Protein AF-A0A1X7STH1-F1 (afdb_monomer_lite)

pLDDT: mean 75.92, std 20.15, range [37.5, 97.56]

Radius of gyration: 29.41 Å; chains: 1; bounding box: 61×93×42 Å

Foldseek 3Di:
DVVVVVVVVVVLVPVPDPPVVNVVSVVVVCVVVPPDPPPDQAAAQQDQDDLVNQLVLCVVPPDCLQLLCLAPQRDPVQSVVLVVPDDDSSVSSSSSSVVSCVRPVSDGNNRSLRSCVVSVVPVSSVVVNCVNHDSCVVVPDDDPPPPPPPPDDDDDDDDDDDDDDDDDD

InterPro domains:
  IPR011029 Death-like domain superfamily [G3DSA:1.10.533.10] (53-132)
  IPR011029 Death-like domain superfamily [SSF47986] (52-134)

Organism: Amphimedon queenslandica (NCBI:txid400682)

Sequence (169 aa):
MIHCLQSLVLFIATIGSSSELIYYLVLLLLLLLSGDVELNPGPMIDDQPSCLLFAKCLKPLVDWKPFALCLPGITQSDVNTIDKKKRNAHLMKMALHKRLLQVNPTASWRDVINALKQCKENELARTIEDKVTDPTAGRSTNDDMEVSSSNANPGPITGKHTLNTTLIN

Structure (mmCIF, N/CA/C/O backbone):
data_AF-A0A1X7STH1-F1
#
_entry.id   AF-A0A1X7STH1-F1
#
loop_
_atom_site.group_PDB
_atom_site.id
_atom_site.type_symbol
_atom_site.label_atom_id
_atom_site.label_alt_id
_atom_site.label_comp_id
_atom_site.label_asym_id
_atom_site.label_entity_id
_atom_site.label_seq_id
_atom_site.pdbx_PDB_ins_code
_atom_site.Cartn_x
_atom_site.Cartn_y
_atom_site.Cartn_z
_atom_site.occupancy
_atom_site.B_iso_or_equiv
_atom_site.auth_seq_id
_atom_site.auth_comp_id
_atom_site.auth_asym_id
_atom_site.auth_atom_id
_atom_site.pdbx_PDB_model_num
ATOM 1 N N . MET A 1 1 ? 25.496 11.213 -29.213 1.00 56.50 1 MET A N 1
ATOM 2 C CA . MET A 1 1 ? 24.947 11.757 -27.947 1.00 56.50 1 MET A CA 1
ATOM 3 C C . MET A 1 1 ? 24.171 13.056 -28.149 1.00 56.50 1 MET A C 1
ATOM 5 O O . MET A 1 1 ? 23.006 13.092 -27.785 1.00 56.50 1 MET A O 1
ATOM 9 N N . ILE A 1 2 ? 24.754 14.083 -28.783 1.00 54.28 2 ILE A N 1
ATOM 10 C CA . ILE A 1 2 ? 24.124 15.411 -28.959 1.00 54.28 2 ILE A CA 1
ATOM 11 C C . ILE A 1 2 ? 22.822 15.348 -29.787 1.00 54.28 2 ILE A C 1
ATOM 13 O O . ILE A 1 2 ? 21.815 15.926 -29.393 1.00 54.28 2 ILE A O 1
ATOM 17 N N . HIS A 1 3 ? 22.789 14.552 -30.861 1.00 50.00 3 HIS A N 1
ATOM 18 C CA . HIS A 1 3 ? 21.581 14.381 -31.685 1.00 50.00 3 HIS A CA 1
ATOM 19 C C . HIS A 1 3 ? 20.421 13.665 -30.965 1.00 50.00 3 HIS A C 1
ATOM 21 O O . HIS A 1 3 ? 19.260 13.968 -31.232 1.00 50.00 3 HIS A O 1
ATOM 27 N N . CYS A 1 4 ? 20.709 12.775 -30.007 1.00 58.41 4 CYS A N 1
ATOM 28 C CA . CYS A 1 4 ? 19.670 12.135 -29.191 1.00 58.41 4 CYS A CA 1
ATOM 29 C C . CYS A 1 4 ? 19.033 13.132 -28.218 1.00 58.41 4 CYS A C 1
ATOM 31 O O . CYS A 1 4 ? 17.819 13.128 -28.042 1.00 58.41 4 CYS A O 1
ATOM 33 N N . LEU A 1 5 ? 19.841 14.019 -27.631 1.00 59.78 5 LEU A N 1
ATOM 34 C CA . LEU A 1 5 ? 19.360 15.071 -26.734 1.00 59.78 5 LEU A CA 1
ATOM 35 C C . LEU A 1 5 ? 18.479 16.076 -27.485 1.00 59.78 5 LEU A C 1
ATOM 37 O O . LEU A 1 5 ? 17.444 16.492 -26.979 1.00 59.78 5 LEU A O 1
ATOM 41 N N . GLN A 1 6 ? 18.837 16.403 -28.725 1.00 64.06 6 GLN A N 1
ATOM 42 C CA . GLN A 1 6 ? 18.082 17.339 -29.558 1.00 64.06 6 GLN A CA 1
ATOM 43 C C . GLN A 1 6 ? 16.720 16.767 -29.993 1.00 64.06 6 GLN A C 1
ATOM 45 O O . GLN A 1 6 ? 15.708 17.464 -29.929 1.00 64.06 6 GLN A O 1
ATOM 50 N N . SER A 1 7 ? 16.669 15.477 -30.349 1.00 69.06 7 SER A N 1
ATOM 51 C CA . SER A 1 7 ? 15.414 14.777 -30.664 1.00 69.06 7 SER A CA 1
ATOM 52 C C . SER A 1 7 ? 14.518 14.601 -29.432 1.00 69.06 7 SER A C 1
ATOM 54 O O . SER A 1 7 ? 13.296 14.670 -29.541 1.00 69.06 7 SER A O 1
ATOM 56 N N . LEU A 1 8 ? 15.114 14.411 -28.254 1.00 66.75 8 LEU A N 1
ATOM 57 C CA . LEU A 1 8 ? 14.412 14.310 -26.976 1.00 66.75 8 LEU A CA 1
ATOM 58 C C . LEU A 1 8 ? 13.822 15.659 -26.533 1.00 66.75 8 LEU A C 1
ATOM 60 O O . LEU A 1 8 ? 12.683 15.707 -26.081 1.00 66.75 8 LEU A O 1
ATOM 64 N N . VAL A 1 9 ? 14.558 16.760 -26.710 1.00 68.25 9 VAL A N 1
ATOM 65 C CA . VAL A 1 9 ? 14.061 18.121 -26.440 1.00 68.25 9 VAL A CA 1
ATOM 66 C C . VAL A 1 9 ? 12.863 18.448 -27.333 1.00 68.25 9 VAL A C 1
ATOM 68 O O . VAL A 1 9 ? 11.861 18.972 -26.849 1.00 68.25 9 VAL A O 1
ATOM 71 N N . LEU A 1 10 ? 12.920 18.075 -28.615 1.00 64.56 10 LEU A N 1
ATOM 72 C CA . LEU A 1 10 ? 11.804 18.265 -29.544 1.00 64.56 10 LEU A CA 1
ATOM 73 C C . LEU A 1 10 ? 10.595 17.386 -29.177 1.00 64.56 10 LEU A C 1
ATOM 75 O O . LEU A 1 10 ? 9.451 17.830 -29.272 1.00 64.56 10 LEU A O 1
ATOM 79 N N . PHE A 1 11 ? 10.841 16.167 -28.690 1.00 65.94 11 PHE A N 1
ATOM 80 C CA . PHE A 1 11 ? 9.806 15.261 -28.190 1.00 65.94 11 PHE A CA 1
ATOM 81 C C . PHE A 1 11 ? 9.107 15.819 -26.936 1.00 65.94 11 PHE A C 1
ATOM 83 O O . PHE A 1 11 ? 7.879 15.853 -26.889 1.00 65.94 11 PHE A O 1
ATOM 90 N N . ILE A 1 12 ? 9.862 16.357 -25.969 1.00 65.44 12 ILE A N 1
ATOM 91 C CA . ILE A 1 12 ? 9.319 17.021 -24.767 1.00 65.44 12 ILE A CA 1
ATOM 92 C C . ILE A 1 12 ? 8.482 18.252 -25.149 1.00 65.44 12 ILE A C 1
ATOM 94 O O . ILE A 1 12 ? 7.390 18.441 -24.613 1.00 65.44 12 ILE A O 1
ATOM 98 N N . ALA A 1 13 ? 8.959 19.065 -26.098 1.00 64.12 13 ALA A N 1
ATOM 99 C CA . ALA A 1 13 ? 8.250 20.254 -26.575 1.00 64.12 13 ALA A CA 1
ATOM 100 C C . ALA A 1 13 ? 6.942 19.918 -27.321 1.00 64.12 13 ALA A C 1
ATOM 102 O O . ALA A 1 13 ? 5.999 20.707 -27.293 1.00 64.12 13 ALA A O 1
ATOM 103 N N . THR A 1 14 ? 6.865 18.740 -27.950 1.00 63.91 14 THR A N 1
ATOM 104 C CA . THR A 1 14 ? 5.698 18.290 -28.730 1.00 63.91 14 THR A CA 1
ATOM 105 C C . THR A 1 14 ? 4.603 17.660 -27.859 1.00 63.91 14 THR A C 1
ATOM 107 O O . THR A 1 14 ? 3.430 17.734 -28.213 1.00 63.91 14 THR A O 1
ATOM 110 N N . ILE A 1 15 ? 4.944 17.069 -26.704 1.00 61.12 15 ILE A N 1
ATOM 111 C CA . ILE A 1 15 ? 3.982 16.332 -25.855 1.00 61.12 15 ILE A CA 1
ATOM 112 C C . ILE A 1 15 ? 2.957 17.238 -25.151 1.00 61.12 15 ILE A C 1
ATOM 114 O O . ILE A 1 15 ? 1.945 16.729 -24.683 1.00 61.12 15 ILE A O 1
ATOM 118 N N . GLY A 1 16 ? 3.143 18.563 -25.141 1.00 57.50 16 GLY A N 1
ATOM 119 C CA . GLY A 1 16 ? 2.096 19.517 -24.766 1.00 57.50 16 GLY A CA 1
ATOM 120 C C . GLY A 1 16 ? 1.616 19.402 -23.312 1.00 57.50 16 GLY A C 1
ATOM 121 O O . GLY A 1 16 ? 0.815 18.544 -22.970 1.00 57.50 16 GLY A O 1
ATOM 122 N N . SER A 1 17 ? 2.064 20.328 -22.462 1.00 62.03 17 SER A N 1
ATOM 123 C CA . SER A 1 17 ? 1.401 20.832 -21.238 1.00 62.03 17 SER A CA 1
ATOM 1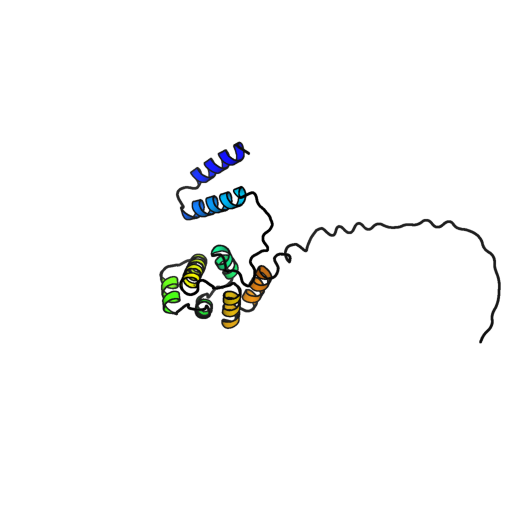24 C C . SER A 1 17 ? 0.691 19.857 -20.276 1.00 62.03 17 SER A C 1
ATOM 126 O O . SER A 1 17 ? -0.134 20.293 -19.475 1.00 62.03 17 SER A O 1
ATOM 128 N N . SER A 1 18 ? 0.999 18.561 -20.280 1.00 64.00 18 SER A N 1
ATOM 129 C CA . SER A 1 18 ? 0.570 17.640 -19.228 1.00 64.00 18 SER A CA 1
ATOM 130 C C . SER A 1 18 ? 1.680 17.569 -18.189 1.00 64.00 18 SER A C 1
ATOM 132 O O . SER A 1 18 ? 2.648 16.822 -18.347 1.00 64.00 18 SER A O 1
ATOM 134 N N . SER A 1 19 ? 1.557 18.390 -17.140 1.00 62.84 19 SER A N 1
ATOM 135 C CA . SER A 1 19 ? 2.548 18.521 -16.060 1.00 62.84 19 SER A CA 1
ATOM 136 C C . SER A 1 19 ? 2.962 17.173 -15.466 1.00 62.84 19 SER A C 1
ATOM 138 O O . SER A 1 19 ? 4.114 16.991 -15.088 1.00 62.84 19 SER A O 1
ATOM 140 N N . GLU A 1 20 ? 2.041 16.210 -15.450 1.00 63.91 20 GLU A N 1
ATOM 141 C CA . GLU A 1 20 ? 2.283 14.847 -14.984 1.00 63.91 20 GLU A CA 1
ATOM 142 C C . GLU A 1 20 ? 3.290 14.113 -15.884 1.00 63.91 20 GLU A C 1
ATOM 144 O O . GLU A 1 20 ? 4.292 13.603 -15.396 1.00 63.91 20 GLU A O 1
ATOM 149 N N . LEU A 1 21 ? 3.084 14.102 -17.208 1.00 60.09 21 LEU A N 1
ATOM 150 C CA . LEU A 1 21 ? 3.963 13.396 -18.154 1.00 60.09 21 LEU A CA 1
ATOM 151 C C . LEU A 1 21 ? 5.360 14.013 -18.218 1.00 60.09 21 LEU A C 1
ATOM 153 O O . LEU A 1 21 ? 6.351 13.287 -18.276 1.00 60.09 21 LEU A O 1
ATOM 157 N N . ILE A 1 22 ? 5.435 15.344 -18.163 1.00 73.81 22 ILE A N 1
ATOM 158 C CA . ILE A 1 22 ? 6.709 16.067 -18.144 1.00 73.81 22 ILE A CA 1
ATOM 159 C C . ILE A 1 22 ? 7.477 15.740 -16.857 1.00 73.81 22 ILE A C 1
ATOM 161 O O . ILE A 1 22 ? 8.673 15.474 -16.925 1.00 73.81 22 ILE A O 1
ATOM 165 N N . TYR A 1 23 ? 6.802 15.669 -15.703 1.00 71.75 23 TYR A N 1
ATOM 166 C CA . TYR A 1 23 ? 7.428 15.265 -14.442 1.00 71.75 23 TYR A CA 1
ATOM 167 C C . TYR A 1 23 ? 8.014 13.845 -14.510 1.00 71.75 23 TYR A C 1
ATOM 169 O O . TYR A 1 23 ? 9.171 13.646 -14.139 1.00 71.75 23 TYR A O 1
ATOM 177 N N . TYR A 1 24 ? 7.268 12.869 -15.044 1.00 70.25 24 TYR A N 1
ATOM 178 C CA . TYR A 1 24 ? 7.778 11.500 -15.208 1.00 70.25 24 TYR A CA 1
ATOM 179 C C . TYR A 1 24 ? 8.963 11.429 -16.174 1.00 70.25 24 TYR A C 1
ATOM 181 O O . TYR A 1 24 ? 9.920 10.700 -15.917 1.00 70.25 24 TYR A O 1
ATOM 189 N N . LEU A 1 25 ? 8.916 12.189 -17.270 1.00 70.81 25 LEU A N 1
ATOM 190 C CA . LEU A 1 25 ? 9.979 12.204 -18.268 1.00 70.81 25 LEU A CA 1
ATOM 191 C C . LEU A 1 25 ? 11.259 12.845 -17.717 1.00 70.81 25 LEU A C 1
ATOM 193 O O . LEU A 1 25 ? 12.343 12.311 -17.924 1.00 70.81 25 LEU A O 1
ATOM 197 N N . VAL A 1 26 ? 11.139 13.931 -16.950 1.00 78.44 26 VAL A N 1
ATOM 198 C CA . VAL A 1 26 ? 12.274 14.558 -16.258 1.00 78.44 26 VAL A CA 1
ATOM 199 C C . VAL A 1 26 ? 12.862 13.617 -15.206 1.00 78.44 26 VAL A C 1
ATOM 201 O O . VAL A 1 26 ? 14.078 13.464 -15.156 1.00 78.44 26 VAL A O 1
ATOM 204 N N . LEU A 1 27 ? 12.030 12.933 -14.414 1.00 72.75 27 LEU A N 1
ATOM 205 C CA . LEU A 1 27 ? 12.502 11.973 -13.412 1.00 72.75 27 LEU A CA 1
ATOM 206 C C . LEU A 1 27 ? 13.239 10.783 -14.052 1.00 72.75 27 LEU A C 1
ATOM 208 O O . LEU A 1 27 ? 14.290 10.376 -13.564 1.00 72.75 27 LEU A O 1
ATOM 212 N N . LEU A 1 28 ? 12.725 10.266 -15.173 1.00 73.56 28 LEU A N 1
ATOM 213 C CA . LEU A 1 28 ? 13.372 9.209 -15.954 1.00 73.56 28 LEU A CA 1
ATOM 214 C C . LEU A 1 28 ? 14.719 9.667 -16.527 1.00 73.56 28 LEU A C 1
ATOM 216 O O . LEU A 1 28 ? 15.684 8.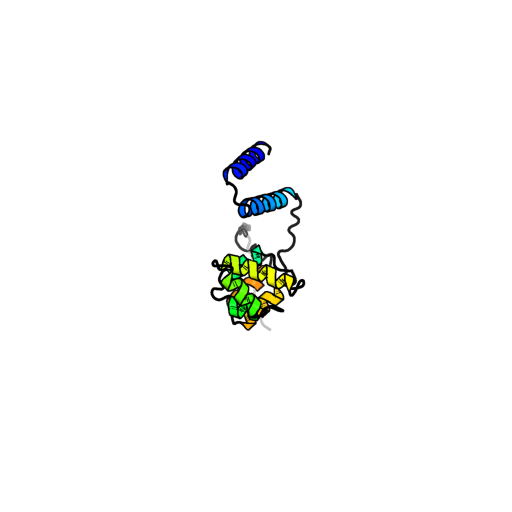912 -16.501 1.00 73.56 28 LEU A O 1
ATOM 220 N N . LEU A 1 29 ? 14.806 10.901 -17.024 1.00 76.62 29 LEU A N 1
ATOM 221 C CA . LEU A 1 29 ? 16.059 11.452 -17.539 1.00 76.62 29 LEU A CA 1
ATOM 222 C C . LEU A 1 29 ? 17.081 11.673 -16.424 1.00 76.62 29 LEU A C 1
ATOM 224 O O . LEU A 1 29 ? 18.230 11.290 -16.596 1.00 76.62 29 LEU A O 1
ATOM 228 N N . LEU A 1 30 ? 16.673 12.203 -15.269 1.00 73.50 30 LEU A N 1
ATOM 229 C CA . LEU A 1 30 ? 17.550 12.332 -14.099 1.00 73.50 30 LEU A CA 1
ATOM 230 C C . LEU A 1 30 ? 18.095 10.971 -13.644 1.00 73.50 30 LEU A C 1
ATOM 232 O O . LEU A 1 30 ? 19.276 10.868 -13.328 1.00 73.50 30 LEU A O 1
ATOM 236 N N . LEU A 1 31 ? 17.266 9.923 -13.690 1.00 68.81 31 LEU A N 1
ATOM 237 C CA . LEU A 1 31 ? 17.686 8.553 -13.396 1.00 68.81 31 LEU A CA 1
ATOM 238 C C . LEU A 1 31 ? 18.725 8.036 -14.407 1.00 68.81 31 LEU A C 1
ATOM 240 O O . LEU A 1 31 ? 19.713 7.427 -14.012 1.00 68.81 31 LEU A O 1
ATOM 244 N N . LEU A 1 32 ? 18.536 8.314 -15.702 1.00 65.12 32 LEU A N 1
ATOM 245 C CA . LEU A 1 32 ? 19.470 7.919 -16.766 1.00 65.12 32 LEU A CA 1
ATOM 246 C C . LEU A 1 32 ? 20.783 8.721 -16.747 1.00 65.12 32 LEU A C 1
ATOM 248 O O . LEU A 1 32 ? 21.825 8.200 -17.136 1.00 65.12 32 LEU A O 1
ATOM 252 N N . LEU A 1 33 ? 20.739 9.982 -16.308 1.00 64.31 33 LEU A N 1
ATOM 253 C CA . LEU A 1 33 ? 21.905 10.863 -16.195 1.00 64.31 33 LEU A CA 1
ATOM 254 C C . LEU A 1 33 ? 22.733 10.620 -14.925 1.00 64.31 33 LEU A C 1
ATOM 256 O O . LEU A 1 33 ? 23.872 11.076 -14.874 1.00 64.31 33 LEU A O 1
ATOM 260 N N . SER A 1 34 ? 22.204 9.902 -13.927 1.00 68.06 34 SER A N 1
ATOM 261 C CA . SER A 1 34 ? 22.905 9.669 -12.656 1.00 68.06 34 SER A CA 1
ATOM 262 C C . SER A 1 34 ? 24.134 8.761 -12.774 1.00 68.06 34 SER A C 1
ATOM 264 O O . SER A 1 34 ? 24.879 8.666 -11.807 1.00 68.06 34 SER A O 1
ATOM 266 N N . GLY A 1 35 ? 24.375 8.130 -13.933 1.00 57.97 35 GLY A N 1
ATOM 267 C CA . GLY A 1 35 ? 25.682 7.564 -14.300 1.00 57.97 35 GLY A CA 1
ATOM 268 C C . GLY A 1 35 ? 26.264 6.503 -13.358 1.00 57.97 35 GLY A C 1
ATOM 269 O O . GLY A 1 35 ? 27.447 6.202 -13.470 1.00 57.97 35 GLY A O 1
ATOM 270 N N . ASP A 1 36 ? 25.449 5.946 -12.466 1.00 51.88 36 ASP A N 1
ATOM 271 C CA . ASP A 1 36 ? 25.838 5.003 -11.426 1.00 51.88 36 ASP A CA 1
ATOM 272 C C . ASP A 1 36 ? 24.765 3.912 -11.367 1.00 51.88 36 ASP A C 1
ATOM 274 O O . ASP A 1 36 ? 23.717 4.061 -10.742 1.00 51.88 36 ASP A O 1
ATOM 278 N N . VAL A 1 37 ? 24.967 2.849 -12.147 1.00 57.91 37 VAL A N 1
ATOM 279 C CA . VAL A 1 37 ? 24.153 1.630 -12.059 1.00 57.91 37 VAL A CA 1
ATOM 280 C C . VAL A 1 37 ? 25.007 0.574 -11.370 1.00 57.91 37 VAL A C 1
ATOM 282 O O . VAL A 1 37 ? 25.314 -0.480 -11.920 1.00 57.91 37 VAL A O 1
ATOM 285 N N . GLU A 1 38 ? 25.403 0.860 -10.132 1.00 55.88 38 GLU A N 1
ATOM 286 C CA . GLU A 1 38 ? 25.359 -0.190 -9.127 1.00 55.88 38 GLU A CA 1
ATOM 287 C C . GLU A 1 38 ? 23.878 -0.584 -9.036 1.00 55.88 38 GLU A C 1
ATOM 289 O O . GLU A 1 38 ? 23.016 0.249 -8.747 1.00 55.88 38 GLU A O 1
ATOM 294 N N . LEU A 1 39 ? 23.535 -1.811 -9.439 1.00 53.38 39 LEU A N 1
ATOM 295 C CA . LEU A 1 39 ? 22.179 -2.333 -9.280 1.00 53.38 39 LEU A CA 1
ATOM 296 C C . LEU A 1 39 ? 21.902 -2.373 -7.778 1.00 53.38 39 LEU A C 1
ATOM 298 O O . LEU A 1 39 ? 22.195 -3.370 -7.122 1.00 53.38 39 LEU A O 1
ATOM 302 N N . ASN A 1 40 ? 21.355 -1.279 -7.243 1.00 59.56 40 ASN A N 1
ATOM 303 C CA . ASN A 1 40 ? 20.789 -1.279 -5.909 1.00 59.56 40 ASN A CA 1
ATOM 304 C C . ASN A 1 40 ? 19.862 -2.494 -5.845 1.00 59.56 40 ASN A C 1
ATOM 306 O O . ASN A 1 40 ? 19.053 -2.673 -6.773 1.00 59.56 40 ASN A O 1
ATOM 310 N N . PRO A 1 41 ? 20.004 -3.354 -4.821 1.00 64.31 41 PRO A N 1
ATOM 311 C CA . PRO A 1 41 ? 19.088 -4.463 -4.645 1.00 64.31 41 PRO A CA 1
ATOM 312 C C . PRO A 1 41 ? 17.671 -3.901 -4.754 1.00 64.31 41 PRO A C 1
ATOM 314 O O . PRO A 1 41 ? 17.380 -2.809 -4.258 1.00 64.31 41 PRO A O 1
ATOM 317 N N . GLY A 1 42 ? 16.827 -4.595 -5.521 1.00 69.19 42 GLY A N 1
ATOM 318 C CA . GLY A 1 42 ? 15.435 -4.200 -5.696 1.00 69.19 42 GLY A CA 1
ATOM 319 C C . GLY A 1 42 ? 14.757 -3.954 -4.342 1.00 69.19 42 GLY A C 1
ATOM 320 O O . GLY A 1 42 ? 15.265 -4.398 -3.313 1.00 69.19 42 GLY A O 1
ATOM 321 N N . PRO A 1 43 ? 13.613 -3.251 -4.335 1.00 77.69 43 PRO A N 1
ATOM 322 C CA . PRO A 1 43 ? 12.946 -2.848 -3.102 1.00 77.69 43 PRO A CA 1
ATOM 323 C C . PRO A 1 43 ? 12.776 -4.042 -2.168 1.00 77.69 43 PRO A C 1
ATOM 325 O O . PRO A 1 43 ? 12.194 -5.046 -2.568 1.00 77.69 43 PRO A O 1
ATOM 328 N N . MET A 1 44 ? 13.271 -3.911 -0.946 1.00 87.38 44 MET A N 1
ATOM 329 C CA . MET A 1 44 ? 13.211 -4.934 0.083 1.00 87.38 44 MET A CA 1
ATOM 330 C C . MET A 1 44 ? 11.871 -4.887 0.821 1.00 87.38 44 MET A C 1
ATOM 332 O O . MET A 1 44 ? 11.161 -3.880 0.830 1.00 87.38 44 MET A O 1
ATOM 336 N N . ILE A 1 45 ? 11.526 -5.977 1.503 1.00 90.12 45 ILE A N 1
ATOM 337 C CA . ILE A 1 45 ? 10.302 -6.083 2.313 1.00 90.12 45 ILE A CA 1
ATOM 338 C C . ILE A 1 45 ? 10.186 -4.999 3.405 1.00 90.12 45 ILE A C 1
ATOM 340 O O . ILE A 1 45 ? 9.082 -4.587 3.770 1.00 90.12 45 ILE A O 1
ATOM 344 N N . ASP A 1 46 ? 11.324 -4.535 3.916 1.00 92.25 46 ASP A N 1
ATOM 345 C CA . ASP A 1 46 ? 11.440 -3.472 4.917 1.00 92.25 46 ASP A CA 1
ATOM 346 C C . ASP A 1 46 ? 11.397 -2.064 4.318 1.00 92.25 46 ASP A C 1
ATOM 348 O O . ASP A 1 46 ? 11.191 -1.092 5.047 1.00 92.25 46 ASP A O 1
ATOM 352 N N . ASP A 1 47 ? 11.551 -1.941 3.000 1.00 90.94 47 ASP A N 1
ATOM 353 C CA . ASP A 1 47 ? 11.613 -0.642 2.354 1.00 90.94 47 ASP A CA 1
ATOM 354 C C . ASP A 1 47 ? 10.245 0.027 2.326 1.00 90.94 47 ASP A C 1
ATOM 356 O O . ASP A 1 47 ? 9.186 -0.600 2.175 1.00 90.94 47 ASP A O 1
ATOM 360 N N . GLN A 1 48 ? 10.283 1.355 2.397 1.00 94.12 48 GLN A N 1
ATOM 361 C CA . GLN A 1 48 ? 9.116 2.176 2.138 1.00 94.12 48 GLN A CA 1
ATOM 362 C C . GLN A 1 48 ? 8.682 1.996 0.672 1.00 94.12 48 GLN A C 1
ATOM 364 O O . GLN A 1 48 ? 9.490 2.172 -0.247 1.00 94.12 48 GLN A O 1
ATOM 369 N N . PRO A 1 49 ? 7.401 1.693 0.398 1.00 92.56 49 PRO A N 1
ATOM 370 C CA . PRO A 1 49 ? 6.942 1.518 -0.969 1.00 92.56 49 PRO A CA 1
ATOM 371 C C . PRO A 1 49 ? 6.994 2.851 -1.719 1.00 92.56 49 PRO A C 1
ATOM 373 O O . PRO A 1 49 ? 6.482 3.864 -1.242 1.00 92.56 49 PRO A O 1
ATOM 376 N N . SER A 1 50 ? 7.542 2.864 -2.935 1.00 92.06 50 SER A N 1
ATOM 377 C CA . SER A 1 50 ? 7.410 4.030 -3.814 1.00 92.06 50 SER A CA 1
ATOM 378 C C . SER A 1 50 ? 5.979 4.131 -4.354 1.00 92.06 50 SER A C 1
ATOM 380 O O . SER A 1 50 ? 5.319 3.118 -4.595 1.00 92.06 50 SER A O 1
ATOM 382 N N . CYS A 1 51 ? 5.490 5.353 -4.588 1.00 91.69 51 CYS A N 1
ATOM 383 C CA . CYS A 1 51 ? 4.109 5.589 -5.034 1.00 91.69 51 CYS A CA 1
ATOM 384 C C . CYS A 1 51 ? 3.755 4.798 -6.306 1.00 91.69 51 CYS A C 1
ATOM 386 O O . CYS A 1 51 ? 2.695 4.172 -6.398 1.00 91.69 51 CYS A O 1
ATOM 388 N N . LEU A 1 52 ? 4.675 4.777 -7.276 1.00 89.12 52 LEU A N 1
ATOM 389 C CA . LEU A 1 52 ? 4.477 4.085 -8.546 1.00 89.12 52 LEU A CA 1
ATOM 390 C C . LEU A 1 52 ? 4.441 2.565 -8.367 1.00 89.12 52 LEU A C 1
ATOM 392 O O . LEU A 1 52 ? 3.550 1.908 -8.908 1.00 89.12 52 LEU A O 1
ATOM 396 N N . LEU A 1 53 ? 5.385 2.000 -7.607 1.00 89.69 53 LEU A N 1
ATOM 397 C CA . LEU A 1 53 ? 5.418 0.558 -7.367 1.00 89.69 53 LEU A CA 1
ATOM 398 C C . LEU A 1 53 ? 4.215 0.107 -6.545 1.00 89.69 53 LEU A C 1
ATOM 400 O O . LEU A 1 53 ? 3.616 -0.910 -6.886 1.00 89.69 53 LEU A O 1
ATOM 404 N N . PHE A 1 54 ? 3.802 0.887 -5.546 1.00 93.44 54 PHE A N 1
ATOM 405 C CA . PHE A 1 54 ? 2.585 0.651 -4.773 1.00 93.44 54 PHE A CA 1
ATOM 406 C C . PHE A 1 54 ? 1.357 0.556 -5.686 1.00 93.44 54 PHE A C 1
ATOM 408 O O . PHE A 1 54 ? 0.644 -0.449 -5.698 1.00 93.44 54 PHE A O 1
ATOM 415 N N . ALA A 1 55 ? 1.139 1.567 -6.530 1.00 93.19 55 ALA A N 1
ATOM 416 C CA . ALA A 1 55 ? -0.014 1.602 -7.421 1.00 93.19 55 ALA A CA 1
ATOM 417 C C . ALA A 1 55 ? 0.044 0.531 -8.529 1.00 93.19 55 ALA A C 1
ATOM 419 O O . ALA A 1 55 ? -1.002 0.023 -8.944 1.00 93.19 55 ALA A O 1
ATOM 420 N N . LYS A 1 56 ? 1.247 0.168 -9.000 1.00 90.69 56 LYS A N 1
ATOM 421 C CA . LYS A 1 56 ? 1.471 -0.909 -9.978 1.00 90.69 56 LYS A CA 1
ATOM 422 C C . LYS A 1 56 ? 1.181 -2.282 -9.374 1.00 90.69 56 LYS A C 1
ATOM 424 O O . LYS A 1 56 ? 0.460 -3.067 -9.987 1.00 90.69 56 LYS A O 1
ATOM 429 N N . CYS A 1 57 ? 1.709 -2.560 -8.186 1.00 91.94 57 CYS A N 1
ATOM 430 C CA . CYS A 1 57 ? 1.524 -3.827 -7.484 1.00 91.94 57 CYS A CA 1
ATOM 431 C C . CYS A 1 57 ? 0.064 -4.055 -7.106 1.00 91.94 57 CYS A C 1
ATOM 433 O O . CYS A 1 57 ? -0.452 -5.143 -7.316 1.00 91.94 57 CYS A O 1
ATOM 435 N N . LEU A 1 58 ? -0.638 -3.009 -6.669 1.00 94.31 58 LEU A N 1
ATOM 436 C CA . LEU A 1 58 ? -2.057 -3.090 -6.332 1.00 94.31 58 LEU A CA 1
ATOM 437 C C . LEU A 1 58 ? -2.986 -2.994 -7.547 1.00 94.31 58 LEU A C 1
ATOM 439 O O . LEU A 1 58 ? -4.200 -2.954 -7.373 1.00 94.31 58 LEU A O 1
ATOM 443 N N . LYS A 1 59 ? -2.484 -2.939 -8.788 1.00 92.88 59 LYS A N 1
ATOM 444 C CA . LYS A 1 59 ? -3.341 -2.879 -9.987 1.00 92.88 59 LYS A CA 1
ATOM 445 C C . LYS A 1 59 ? -4.423 -3.979 -10.018 1.00 92.88 59 LYS A C 1
ATOM 447 O O . LYS A 1 59 ? -5.557 -3.596 -10.304 1.00 92.88 59 LYS A O 1
ATOM 452 N N . PRO A 1 60 ? -4.139 -5.257 -9.679 1.00 93.31 60 PRO A N 1
ATOM 453 C CA . PRO A 1 60 ? -5.139 -6.332 -9.682 1.00 93.31 60 PRO A CA 1
ATOM 454 C C . PRO A 1 60 ? -6.233 -6.180 -8.619 1.00 93.31 60 PRO A C 1
ATOM 456 O O . PRO A 1 60 ? -7.309 -6.744 -8.777 1.00 93.31 60 PRO A O 1
ATOM 459 N N . LEU A 1 61 ? -5.982 -5.407 -7.556 1.00 92.56 61 LEU A N 1
ATOM 460 C CA . LEU A 1 61 ? -6.935 -5.199 -6.470 1.00 92.56 61 LEU A CA 1
ATOM 461 C C . LEU A 1 61 ? -8.119 -4.353 -6.956 1.00 92.56 61 LEU A C 1
ATOM 463 O O . LEU A 1 61 ? -7.963 -3.151 -7.213 1.00 92.56 61 LEU A O 1
ATOM 467 N N . VAL A 1 62 ? -9.282 -4.987 -7.109 1.00 87.62 62 VAL A N 1
ATOM 468 C CA . VAL A 1 62 ? -10.508 -4.342 -7.604 1.00 87.62 62 VAL A CA 1
ATOM 469 C C . VAL A 1 62 ? -11.155 -3.519 -6.494 1.00 87.62 62 VAL A C 1
ATOM 471 O O . VAL A 1 62 ? -11.311 -2.307 -6.652 1.00 87.62 62 VAL A O 1
ATOM 474 N N . ASP A 1 63 ? -11.467 -4.152 -5.359 1.00 89.62 63 ASP A N 1
ATOM 475 C CA . ASP A 1 63 ? -11.970 -3.454 -4.179 1.00 89.62 63 ASP A CA 1
ATOM 476 C C . ASP A 1 63 ? -10.828 -3.135 -3.213 1.00 89.62 63 ASP A C 1
ATOM 478 O O . ASP A 1 63 ? -10.314 -3.981 -2.486 1.00 89.62 63 ASP A O 1
ATOM 482 N N . TRP A 1 64 ? -10.402 -1.878 -3.231 1.00 92.88 64 TRP A N 1
ATOM 483 C CA . TRP A 1 64 ? -9.277 -1.409 -2.432 1.00 92.88 64 TRP A CA 1
ATOM 484 C C . TRP A 1 64 ? -9.688 -0.941 -1.029 1.00 92.88 64 TRP A C 1
ATOM 486 O O . TRP A 1 64 ? -8.810 -0.695 -0.203 1.00 92.88 64 TRP A O 1
ATOM 496 N N . LYS A 1 65 ? -10.990 -0.785 -0.742 1.00 94.56 65 LYS A N 1
ATOM 497 C CA . LYS A 1 65 ? -11.460 -0.177 0.515 1.00 94.56 65 LYS A CA 1
ATOM 498 C C . LYS A 1 65 ? -11.212 -1.070 1.736 1.00 94.56 65 LYS A C 1
ATOM 500 O O . LYS A 1 65 ? -10.667 -0.544 2.707 1.00 94.56 65 LYS A O 1
ATOM 505 N N . PRO A 1 66 ? -11.536 -2.382 1.719 1.00 95.31 66 PRO A N 1
ATOM 506 C CA . PRO A 1 66 ? -11.240 -3.261 2.850 1.00 95.31 66 PRO A CA 1
ATOM 507 C C . PRO A 1 66 ? -9.737 -3.326 3.130 1.00 95.31 66 PRO A C 1
ATOM 509 O O . PRO A 1 66 ? -9.316 -3.176 4.270 1.00 95.31 66 PRO A O 1
ATOM 512 N N . PHE A 1 67 ? -8.930 -3.439 2.071 1.00 96.69 67 PHE A N 1
ATOM 513 C CA . PHE A 1 67 ? -7.471 -3.376 2.155 1.00 96.69 67 PHE A CA 1
ATOM 514 C C . PHE A 1 67 ? -6.981 -2.075 2.807 1.00 96.69 67 PHE A C 1
ATOM 516 O O . PHE A 1 67 ? -6.142 -2.113 3.702 1.00 96.69 67 PHE A O 1
ATOM 523 N N . ALA A 1 68 ? -7.514 -0.922 2.391 1.00 96.38 68 ALA A N 1
ATOM 524 C CA . ALA A 1 68 ? -7.093 0.364 2.933 1.00 96.38 68 ALA A CA 1
ATOM 525 C C . ALA A 1 68 ? -7.352 0.486 4.436 1.00 96.38 68 ALA A C 1
ATOM 527 O O . ALA A 1 68 ? -6.537 1.076 5.130 1.00 96.38 68 ALA A O 1
ATOM 528 N N . LEU A 1 69 ? -8.444 -0.087 4.944 1.00 97.25 69 LEU A N 1
ATOM 529 C CA . LEU A 1 69 ? -8.752 -0.091 6.378 1.00 97.25 69 LEU A CA 1
ATOM 530 C C . LEU A 1 69 ? -7.841 -1.021 7.187 1.00 97.25 69 LEU A C 1
ATOM 532 O O . LEU A 1 69 ? -7.686 -0.821 8.387 1.00 97.25 69 LEU A O 1
ATOM 536 N N . CYS A 1 70 ? -7.234 -2.019 6.544 1.00 97.12 70 CYS A N 1
ATOM 537 C CA . CYS A 1 70 ? -6.229 -2.880 7.164 1.00 97.12 70 CYS A CA 1
ATOM 538 C C . CYS A 1 70 ? -4.838 -2.225 7.221 1.00 97.12 70 CYS A C 1
ATOM 540 O O . CYS A 1 70 ? -3.939 -2.771 7.860 1.00 97.12 70 CYS A O 1
ATOM 542 N N . LEU A 1 71 ? -4.633 -1.077 6.561 1.00 97.25 71 LEU A N 1
ATOM 543 C CA . LEU A 1 71 ? -3.362 -0.361 6.618 1.00 97.25 71 LEU A CA 1
ATOM 544 C C . LEU A 1 71 ? -3.211 0.410 7.939 1.00 97.25 71 LEU A C 1
ATOM 546 O O . LEU A 1 71 ? -4.163 1.040 8.410 1.00 97.25 71 LEU A O 1
ATOM 550 N N . PRO A 1 72 ? -1.998 0.441 8.514 1.00 95.12 72 PRO A N 1
ATOM 551 C CA . PRO A 1 72 ? -1.750 1.129 9.773 1.00 95.12 72 PRO A CA 1
ATOM 552 C C . PRO A 1 72 ? -2.034 2.631 9.655 1.00 95.12 72 PRO A C 1
ATOM 554 O O . PRO A 1 72 ? -1.504 3.319 8.782 1.00 95.12 72 PRO A O 1
ATOM 557 N N . GLY A 1 73 ? -2.869 3.141 10.561 1.00 95.06 73 GLY A N 1
ATOM 558 C CA . GLY A 1 73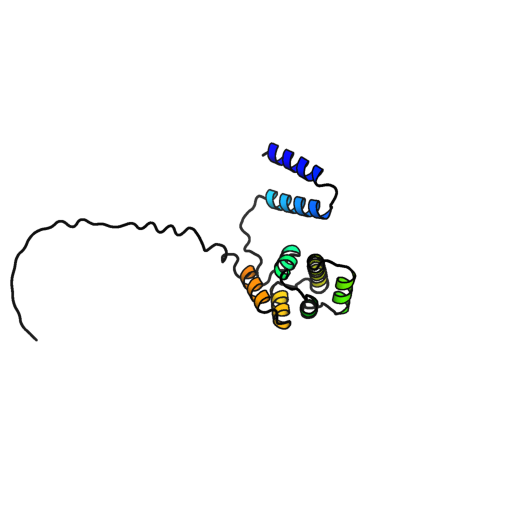 ? -3.198 4.565 10.667 1.00 95.06 73 GLY A CA 1
ATOM 559 C C . GLY A 1 73 ? -4.226 5.084 9.657 1.00 95.06 73 GLY A C 1
ATOM 560 O O . GLY A 1 73 ? -4.621 6.244 9.758 1.00 95.06 73 GLY A O 1
ATOM 561 N N . ILE A 1 74 ? -4.689 4.266 8.705 1.00 97.56 74 ILE A N 1
ATOM 562 C CA . ILE A 1 74 ? -5.736 4.669 7.760 1.00 97.56 74 ILE A CA 1
ATOM 563 C C . ILE A 1 74 ? -7.115 4.509 8.404 1.00 97.56 74 ILE A C 1
ATOM 565 O O . ILE A 1 74 ? -7.455 3.462 8.948 1.00 97.56 74 ILE A O 1
ATOM 569 N N . THR A 1 75 ? -7.940 5.552 8.310 1.00 97.38 75 THR A N 1
ATOM 570 C CA . THR A 1 75 ? -9.298 5.562 8.867 1.00 97.38 75 THR A CA 1
ATOM 571 C C . THR A 1 75 ? -10.372 5.496 7.781 1.00 97.38 75 THR A C 1
ATOM 573 O O . THR A 1 75 ? -10.142 5.818 6.613 1.00 97.38 75 THR A O 1
ATOM 576 N N . GLN A 1 76 ? -11.611 5.183 8.173 1.00 97.25 76 GLN A N 1
ATOM 577 C CA . GLN A 1 76 ? -12.762 5.228 7.262 1.00 97.25 76 GLN A CA 1
ATOM 578 C C . GLN A 1 76 ? -12.974 6.616 6.630 1.00 97.25 76 GLN A C 1
ATOM 580 O O . GLN A 1 76 ? -13.400 6.719 5.479 1.00 97.25 76 GLN A O 1
ATOM 585 N N . SER A 1 77 ? -12.660 7.693 7.360 1.00 96.88 77 SER A N 1
ATOM 586 C CA . SER A 1 77 ? -12.757 9.066 6.846 1.00 96.88 77 SER A CA 1
ATOM 587 C C . SER A 1 77 ? -11.799 9.303 5.675 1.00 96.88 77 SER A C 1
ATOM 589 O O . SER A 1 77 ? -12.166 9.924 4.671 1.00 96.88 77 SER A O 1
ATOM 591 N N . ASP A 1 78 ? -10.592 8.744 5.762 1.00 96.69 78 ASP A N 1
ATOM 592 C CA . ASP A 1 78 ? -9.579 8.831 4.712 1.00 96.69 78 ASP A CA 1
ATOM 593 C C . ASP A 1 78 ? -10.030 8.101 3.451 1.00 96.69 78 ASP A C 1
ATOM 595 O O . ASP A 1 78 ? -9.996 8.670 2.357 1.00 96.69 78 ASP A O 1
ATOM 599 N N . VAL A 1 79 ? -10.532 6.875 3.622 1.00 96.38 79 VAL A N 1
ATOM 600 C CA . VAL A 1 79 ? -11.077 6.056 2.533 1.00 96.38 79 VAL A CA 1
ATOM 601 C C . VAL A 1 79 ? -12.214 6.796 1.831 1.00 96.38 79 VAL A C 1
ATOM 603 O O . VAL A 1 79 ? -12.175 6.971 0.614 1.00 96.38 79 VAL A O 1
ATOM 606 N N . ASN A 1 80 ? -13.178 7.322 2.590 1.00 95.69 80 ASN A N 1
ATOM 607 C CA . ASN A 1 80 ? -14.310 8.071 2.041 1.00 95.69 80 ASN A CA 1
ATOM 608 C C . ASN A 1 80 ? -13.862 9.342 1.302 1.00 95.69 80 ASN A C 1
ATOM 610 O O . ASN A 1 80 ? -14.441 9.717 0.281 1.00 95.69 80 ASN A O 1
ATOM 614 N N . THR A 1 81 ? -12.832 10.019 1.809 1.00 95.19 81 THR A N 1
ATOM 615 C CA . THR A 1 81 ? -12.277 11.224 1.183 1.00 95.19 81 THR A CA 1
ATOM 616 C C . THR A 1 81 ? -11.593 10.902 -0.144 1.00 95.19 81 THR A C 1
ATOM 618 O O . THR A 1 81 ? -11.781 11.631 -1.120 1.00 95.19 81 THR A O 1
ATOM 621 N N . ILE A 1 82 ? -10.812 9.821 -0.201 1.00 94.44 82 ILE A N 1
ATOM 622 C CA . ILE A 1 82 ? -10.137 9.367 -1.424 1.00 94.44 82 ILE A CA 1
ATOM 623 C C . ILE A 1 82 ? -11.169 8.913 -2.464 1.00 94.44 82 ILE A C 1
ATOM 625 O O . ILE A 1 82 ? -11.092 9.343 -3.618 1.00 94.44 82 ILE A O 1
ATOM 629 N N . ASP A 1 83 ? -12.160 8.126 -2.042 1.00 91.94 83 ASP A N 1
ATOM 630 C CA . ASP A 1 83 ? -13.229 7.591 -2.892 1.00 91.94 83 ASP A CA 1
ATOM 631 C C . ASP A 1 83 ? -14.058 8.702 -3.555 1.00 91.94 83 ASP A C 1
ATOM 633 O O . ASP A 1 83 ? -14.325 8.662 -4.752 1.00 91.94 83 ASP A O 1
ATOM 637 N N . LYS A 1 84 ? -14.388 9.766 -2.810 1.00 90.31 84 LYS A N 1
ATOM 638 C CA . LYS A 1 84 ? -15.118 10.925 -3.354 1.00 90.31 84 LYS A CA 1
ATOM 639 C C . LYS A 1 84 ? -14.285 11.771 -4.320 1.00 90.31 84 LYS A C 1
ATOM 641 O O . LYS A 1 84 ? -14.837 12.375 -5.238 1.00 90.31 84 LYS A O 1
ATOM 646 N N . LYS A 1 85 ? -12.969 11.877 -4.100 1.00 85.25 85 LYS A N 1
ATOM 647 C CA . LYS A 1 85 ? -12.092 12.802 -4.844 1.00 85.25 85 LYS A CA 1
ATOM 648 C C . LYS A 1 85 ? -11.532 12.226 -6.141 1.00 85.25 85 LYS A C 1
ATOM 650 O O . LYS A 1 85 ? -11.094 12.997 -6.995 1.00 85.25 85 LYS A O 1
ATOM 655 N N . LYS A 1 86 ? -11.466 10.904 -6.293 1.00 80.56 86 LYS A N 1
ATOM 656 C CA . LYS A 1 86 ? -10.813 10.244 -7.433 1.00 80.56 86 LYS A CA 1
ATOM 657 C C . LYS A 1 86 ? -11.787 9.268 -8.081 1.00 80.56 86 LYS A C 1
ATOM 659 O O . LYS A 1 86 ? -12.483 8.563 -7.381 1.00 80.56 86 LYS A O 1
ATOM 664 N N . ARG A 1 87 ? -11.827 9.212 -9.417 1.00 79.56 87 ARG A N 1
ATOM 665 C CA . ARG A 1 87 ? -12.678 8.261 -10.170 1.00 79.56 87 ARG A CA 1
ATOM 666 C C . ARG A 1 87 ? -11.907 7.088 -10.782 1.00 79.56 87 ARG A C 1
ATOM 668 O O . ARG A 1 87 ? -12.511 6.124 -11.225 1.00 79.56 87 ARG A O 1
ATOM 675 N N . ASN A 1 88 ? -10.577 7.175 -10.826 1.00 86.62 88 ASN A N 1
ATOM 676 C CA . ASN A 1 88 ? -9.708 6.142 -11.386 1.00 86.62 88 ASN A CA 1
ATOM 677 C C . ASN A 1 88 ? -9.058 5.341 -10.251 1.00 86.62 88 ASN A C 1
ATOM 679 O O . ASN A 1 88 ? -8.381 5.929 -9.404 1.00 86.62 88 ASN A O 1
ATOM 683 N N . ALA A 1 89 ? -9.199 4.014 -10.286 1.00 86.31 89 ALA A N 1
ATOM 684 C CA . ALA A 1 89 ? -8.620 3.095 -9.310 1.00 86.31 89 ALA A CA 1
ATOM 685 C C . ALA A 1 89 ? -7.097 3.260 -9.152 1.00 86.31 89 ALA A C 1
ATOM 687 O O . ALA A 1 89 ? -6.573 3.147 -8.046 1.00 86.31 89 ALA A O 1
ATOM 688 N N . HIS A 1 90 ? -6.370 3.577 -10.230 1.00 87.69 90 HIS A N 1
ATOM 689 C CA . HIS A 1 90 ? -4.927 3.822 -10.144 1.00 87.69 90 HIS A CA 1
ATOM 690 C C . HIS A 1 90 ? -4.610 5.101 -9.353 1.00 87.69 90 HIS A C 1
ATOM 692 O O . HIS A 1 90 ? -3.785 5.084 -8.442 1.00 87.69 90 HIS A O 1
ATOM 698 N N . LEU A 1 91 ? -5.331 6.194 -9.628 1.00 89.75 91 LEU A N 1
ATOM 699 C CA . LEU A 1 91 ? -5.171 7.453 -8.894 1.00 89.75 91 LEU A CA 1
ATOM 700 C C . LEU A 1 91 ? -5.618 7.333 -7.430 1.00 89.75 91 LEU A C 1
ATOM 702 O O . LEU A 1 91 ? -5.053 8.004 -6.569 1.00 89.75 91 LEU A O 1
ATOM 706 N N . MET A 1 92 ? -6.611 6.487 -7.138 1.00 93.00 92 MET A N 1
ATOM 707 C CA . MET A 1 92 ? -6.999 6.156 -5.763 1.00 93.00 92 MET A CA 1
ATOM 708 C C . MET A 1 92 ? -5.849 5.468 -5.019 1.00 93.00 92 MET A C 1
ATOM 710 O O . MET A 1 92 ? -5.537 5.868 -3.904 1.00 93.00 92 MET A O 1
ATOM 714 N N . LYS A 1 93 ? -5.160 4.507 -5.649 1.00 93.62 93 LYS A N 1
ATOM 715 C CA . LYS A 1 93 ? -4.005 3.806 -5.054 1.00 93.62 93 LYS A CA 1
ATOM 716 C C . LYS A 1 93 ? -2.832 4.749 -4.784 1.00 93.62 93 LYS A C 1
ATOM 718 O O . LYS A 1 93 ? -2.237 4.686 -3.715 1.00 93.62 93 LYS A O 1
ATOM 723 N N . MET A 1 94 ? -2.551 5.683 -5.691 1.00 94.12 94 MET A N 1
ATOM 724 C CA . MET A 1 94 ? -1.545 6.729 -5.455 1.00 94.12 94 MET A CA 1
ATOM 725 C C . MET A 1 94 ? -1.944 7.678 -4.311 1.00 94.12 94 MET A C 1
ATOM 727 O O . MET A 1 94 ? -1.113 8.072 -3.496 1.00 94.12 94 MET A O 1
ATOM 731 N N . ALA A 1 95 ? -3.226 8.048 -4.222 1.00 95.12 95 ALA A N 1
ATOM 732 C CA . ALA A 1 95 ? -3.725 8.881 -3.128 1.00 95.12 95 ALA A CA 1
ATOM 733 C C . ALA A 1 95 ? -3.675 8.149 -1.777 1.00 95.12 95 ALA A C 1
ATOM 735 O O . ALA A 1 95 ? -3.328 8.762 -0.767 1.00 95.12 95 ALA A O 1
ATOM 736 N N . LEU A 1 96 ? -3.976 6.849 -1.771 1.00 96.94 96 LEU A N 1
ATOM 737 C CA . LEU A 1 96 ? -3.852 5.987 -0.602 1.00 96.94 96 LEU A CA 1
ATOM 738 C C . LEU A 1 96 ? -2.400 5.891 -0.138 1.00 96.94 96 LEU A C 1
ATOM 740 O O . LEU A 1 96 ? -2.149 6.085 1.044 1.00 96.94 96 LEU A O 1
ATOM 744 N N . HIS A 1 97 ? -1.450 5.683 -1.056 1.00 97.06 97 HIS A N 1
ATOM 745 C CA . HIS A 1 97 ? -0.014 5.706 -0.751 1.00 97.06 97 HIS A CA 1
ATOM 746 C C . HIS A 1 97 ? 0.397 7.009 -0.063 1.00 97.06 97 HIS A C 1
ATOM 748 O O . HIS A 1 97 ? 0.971 6.992 1.024 1.00 97.06 97 HIS A O 1
ATOM 754 N N . LYS A 1 98 ? 0.021 8.149 -0.653 1.00 96.19 98 LYS A N 1
ATOM 755 C CA . LYS A 1 98 ? 0.316 9.460 -0.071 1.00 96.19 98 LYS A CA 1
ATOM 756 C C . LYS A 1 98 ? -0.270 9.598 1.333 1.00 96.19 98 LYS A C 1
ATOM 758 O O . LYS A 1 98 ? 0.390 10.143 2.211 1.00 96.19 98 LYS A O 1
ATOM 763 N N . ARG A 1 99 ? -1.504 9.134 1.551 1.00 97.06 99 ARG A N 1
ATOM 764 C CA . ARG A 1 99 ? -2.149 9.206 2.866 1.00 97.06 99 ARG A CA 1
ATOM 765 C C . ARG A 1 99 ? -1.487 8.273 3.878 1.00 97.06 99 ARG A C 1
ATOM 767 O O . ARG A 1 99 ? -1.275 8.704 5.003 1.00 97.06 99 ARG A O 1
ATOM 774 N N . LEU A 1 100 ? -1.116 7.061 3.469 1.00 97.31 1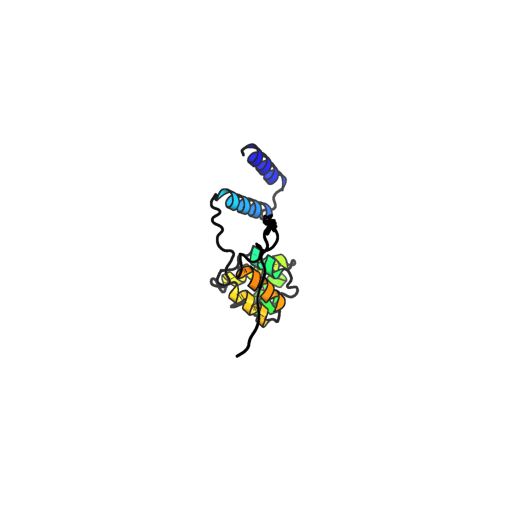00 LEU A N 1
ATOM 775 C CA . LEU A 1 100 ? -0.405 6.086 4.295 1.00 97.31 100 LEU A CA 1
ATOM 776 C C . LEU A 1 100 ? 0.895 6.676 4.840 1.00 97.31 100 LEU A C 1
ATOM 778 O O . LEU A 1 100 ? 1.098 6.656 6.045 1.00 97.31 100 LEU A O 1
ATOM 782 N N . LEU A 1 101 ? 1.718 7.292 3.989 1.00 96.62 101 LEU A N 1
ATOM 783 C CA . LEU A 1 101 ? 2.980 7.891 4.436 1.00 96.62 101 LEU A CA 1
ATOM 784 C C . LEU A 1 101 ? 2.798 9.170 5.266 1.00 96.62 101 LEU A C 1
ATOM 786 O O . LEU A 1 101 ? 3.687 9.541 6.024 1.00 96.62 101 LEU A O 1
ATOM 790 N N . GLN A 1 102 ? 1.653 9.849 5.149 1.00 95.81 102 GLN A N 1
ATOM 791 C CA . GLN A 1 102 ? 1.324 10.977 6.028 1.00 95.81 102 GLN A CA 1
ATOM 792 C C . GLN A 1 102 ? 0.981 10.525 7.448 1.00 95.81 102 GLN A C 1
ATOM 794 O O . GLN A 1 102 ? 1.339 11.215 8.398 1.00 95.81 102 GLN A O 1
ATOM 799 N N . VAL A 1 103 ? 0.249 9.415 7.592 1.00 96.56 103 VAL A N 1
ATOM 800 C CA . VAL A 1 103 ? -0.183 8.900 8.904 1.00 96.56 103 VAL A CA 1
ATOM 801 C C . VAL A 1 103 ? 0.851 7.967 9.529 1.00 96.56 103 VAL A C 1
ATOM 803 O O . VAL A 1 103 ? 0.954 7.897 10.749 1.00 96.56 103 VAL A O 1
ATOM 806 N N . ASN A 1 104 ? 1.629 7.275 8.698 1.00 95.38 104 ASN A N 1
ATOM 807 C CA . ASN A 1 104 ? 2.679 6.352 9.093 1.00 95.38 104 ASN A CA 1
ATOM 808 C C . ASN A 1 104 ? 3.903 6.514 8.164 1.00 95.38 104 ASN A C 1
ATOM 810 O O . ASN A 1 104 ? 4.033 5.792 7.171 1.00 95.38 104 ASN A O 1
ATOM 814 N N . PRO A 1 105 ? 4.816 7.453 8.475 1.00 95.38 105 PRO A N 1
ATOM 815 C CA . PRO A 1 105 ? 6.009 7.708 7.665 1.00 95.38 105 PRO A CA 1
ATOM 816 C C . PRO A 1 105 ? 6.967 6.516 7.558 1.00 95.38 105 PRO A C 1
ATOM 818 O O . PRO A 1 105 ? 7.759 6.456 6.624 1.00 95.38 105 PRO A O 1
ATOM 821 N N . THR A 1 106 ? 6.898 5.562 8.487 1.00 95.19 106 THR A N 1
ATOM 822 C CA . THR A 1 106 ? 7.745 4.361 8.509 1.00 95.19 106 THR A CA 1
ATOM 823 C C . THR A 1 106 ? 7.069 3.147 7.870 1.00 95.19 106 THR A C 1
ATOM 825 O O . THR A 1 106 ? 7.567 2.036 8.017 1.00 95.19 106 THR A O 1
ATOM 828 N N . ALA A 1 107 ? 5.925 3.326 7.196 1.00 96.19 107 ALA A N 1
ATOM 829 C CA . ALA A 1 107 ? 5.221 2.224 6.548 1.00 96.19 107 ALA A CA 1
ATOM 830 C C . ALA A 1 107 ? 6.095 1.552 5.478 1.00 96.19 107 ALA A C 1
ATOM 832 O O . ALA A 1 107 ? 6.680 2.222 4.624 1.00 96.19 107 ALA A O 1
ATOM 833 N N . SER A 1 108 ? 6.120 0.225 5.509 1.00 96.56 108 SER A N 1
ATOM 834 C CA . SER A 1 108 ? 6.966 -0.640 4.683 1.00 96.56 108 SER A CA 1
ATOM 835 C C . SER A 1 108 ? 6.139 -1.556 3.775 1.00 96.56 108 SER A C 1
ATOM 837 O O . SER A 1 108 ? 4.918 -1.682 3.932 1.00 96.56 108 SER A O 1
ATOM 839 N N . TRP A 1 109 ? 6.785 -2.250 2.832 1.00 96.00 109 TRP A N 1
ATOM 840 C CA . TRP A 1 109 ? 6.133 -3.321 2.066 1.00 96.00 109 TRP A CA 1
ATOM 841 C C . TRP A 1 109 ? 5.564 -4.428 2.958 1.00 96.00 109 TRP A C 1
ATOM 843 O O . TRP A 1 109 ? 4.513 -4.986 2.630 1.00 96.00 109 TRP A O 1
ATOM 853 N N . ARG A 1 110 ? 6.179 -4.692 4.116 1.00 96.56 110 ARG A N 1
ATOM 854 C CA . ARG A 1 110 ? 5.644 -5.615 5.123 1.00 96.56 110 ARG A CA 1
ATOM 855 C C . ARG A 1 110 ? 4.247 -5.216 5.589 1.00 96.56 110 ARG A C 1
ATOM 857 O O . ARG A 1 110 ? 3.366 -6.071 5.653 1.00 96.56 110 ARG A O 1
ATOM 864 N N . ASP A 1 111 ? 4.018 -3.937 5.877 1.00 97.56 111 ASP A N 1
ATOM 865 C CA . ASP A 1 111 ? 2.705 -3.445 6.315 1.00 97.56 111 ASP A CA 1
ATOM 866 C C . ASP A 1 111 ? 1.649 -3.624 5.220 1.00 97.56 111 ASP A C 1
ATOM 868 O O . ASP A 1 111 ? 0.521 -4.039 5.487 1.00 97.56 111 ASP A O 1
ATOM 872 N N . VAL A 1 112 ? 2.036 -3.376 3.966 1.00 96.69 112 VAL A N 1
ATOM 873 C CA . VAL A 1 112 ? 1.176 -3.565 2.790 1.00 96.69 112 VAL A CA 1
ATOM 874 C C . VAL A 1 112 ? 0.796 -5.036 2.614 1.00 96.69 112 VAL A C 1
ATOM 876 O O . VAL A 1 112 ? -0.379 -5.354 2.440 1.00 96.69 112 VAL A O 1
ATOM 879 N N . ILE A 1 113 ? 1.770 -5.943 2.687 1.00 96.56 113 ILE A N 1
ATOM 880 C CA . ILE A 1 113 ? 1.552 -7.389 2.549 1.00 96.56 113 ILE A CA 1
ATOM 881 C C . ILE A 1 113 ? 0.699 -7.925 3.701 1.00 96.56 113 ILE A C 1
ATOM 883 O O . ILE A 1 113 ? -0.225 -8.708 3.472 1.00 96.56 113 ILE A O 1
ATOM 887 N N . ASN A 1 114 ? 0.945 -7.467 4.928 1.00 97.06 114 ASN A N 1
ATOM 888 C CA . ASN A 1 114 ? 0.137 -7.839 6.085 1.00 97.06 114 ASN A CA 1
ATOM 889 C C . ASN A 1 114 ? -1.314 -7.367 5.941 1.00 97.06 114 ASN A C 1
ATOM 891 O O . ASN A 1 114 ? -2.230 -8.142 6.211 1.00 97.06 114 ASN A O 1
ATOM 895 N N . ALA A 1 115 ? -1.539 -6.141 5.464 1.00 97.25 115 ALA A N 1
ATOM 896 C CA . ALA A 1 115 ? -2.882 -5.631 5.204 1.00 97.25 115 ALA A CA 1
ATOM 897 C C . ALA A 1 115 ? -3.610 -6.444 4.118 1.00 97.25 115 ALA A C 1
ATOM 899 O O . ALA A 1 115 ? -4.783 -6.776 4.290 1.00 97.25 115 ALA A O 1
ATOM 900 N N . LEU A 1 116 ? -2.913 -6.839 3.044 1.00 96.69 116 LEU A N 1
ATOM 901 C CA . LEU A 1 116 ? -3.467 -7.719 2.006 1.00 96.69 116 LEU A CA 1
ATOM 902 C C . LEU A 1 116 ? -3.866 -9.092 2.566 1.00 96.69 116 LEU A C 1
ATOM 904 O O . LEU A 1 116 ? -4.957 -9.587 2.284 1.00 96.69 116 LEU A O 1
ATOM 908 N N . LYS A 1 117 ? -3.018 -9.694 3.408 1.00 95.44 117 LYS A N 1
ATOM 909 C CA . LYS A 1 117 ? -3.322 -10.966 4.086 1.00 95.44 117 LYS A CA 1
ATOM 910 C C . LYS A 1 117 ? -4.551 -10.825 4.999 1.00 95.44 117 LYS A C 1
ATOM 912 O O . LYS A 1 117 ? -5.447 -11.667 4.954 1.00 95.44 117 LYS A O 1
ATOM 917 N N . GLN A 1 118 ? -4.654 -9.732 5.763 1.00 95.00 118 GLN A N 1
ATOM 918 C CA . GLN A 1 118 ? -5.810 -9.459 6.631 1.00 95.00 118 GLN A CA 1
ATOM 919 C C . GLN A 1 118 ? -7.126 -9.321 5.853 1.00 95.00 118 GLN A C 1
ATOM 921 O O . GLN A 1 118 ? -8.158 -9.818 6.306 1.00 95.00 118 GLN A O 1
ATOM 926 N N . CYS A 1 119 ? -7.100 -8.711 4.665 1.00 93.31 119 CYS A N 1
ATOM 927 C CA . CYS A 1 119 ? -8.282 -8.590 3.811 1.00 93.31 119 CYS A CA 1
ATOM 928 C C . CYS A 1 119 ? -8.495 -9.784 2.861 1.00 93.31 119 CYS A C 1
ATOM 930 O O . CYS A 1 119 ? -9.328 -9.700 1.963 1.00 93.31 119 CYS A O 1
ATOM 932 N N . LYS A 1 120 ? -7.801 -10.912 3.088 1.00 93.31 120 LYS A N 1
ATOM 933 C CA . LYS A 1 120 ? -7.906 -12.176 2.328 1.00 93.31 120 LYS A CA 1
ATOM 934 C C . LYS A 1 120 ? -7.414 -12.110 0.875 1.00 93.31 120 LYS A C 1
ATOM 936 O O . LYS A 1 120 ? -7.678 -13.026 0.099 1.00 93.31 120 LYS A O 1
ATOM 941 N N . GLU A 1 121 ? -6.619 -11.105 0.528 1.00 93.88 121 GLU A N 1
ATOM 942 C CA . GLU A 1 121 ? -5.972 -10.938 -0.782 1.00 93.88 121 GLU A CA 1
ATOM 943 C C . GLU A 1 121 ? -4.632 -11.699 -0.839 1.00 93.88 121 GLU A C 1
ATOM 945 O O . GLU A 1 121 ? -3.577 -11.150 -1.160 1.00 93.88 121 GLU A O 1
ATOM 950 N N . ASN A 1 122 ? -4.656 -12.987 -0.473 1.00 93.75 122 ASN A N 1
ATOM 951 C CA . ASN A 1 122 ? -3.450 -13.790 -0.228 1.00 93.75 122 ASN A CA 1
ATOM 952 C C . ASN A 1 122 ? -2.593 -14.019 -1.484 1.00 93.75 122 ASN A C 1
ATOM 954 O O . ASN A 1 122 ? -1.367 -13.983 -1.405 1.00 93.75 122 ASN A O 1
ATOM 958 N N . GLU A 1 123 ? -3.219 -14.228 -2.644 1.00 93.50 123 GLU A N 1
ATOM 959 C CA . GLU A 1 123 ? -2.501 -14.433 -3.911 1.00 93.50 123 GLU A CA 1
ATOM 960 C C . GLU A 1 123 ? -1.796 -13.151 -4.374 1.00 93.50 123 GLU A C 1
ATOM 962 O O . GLU A 1 123 ? -0.651 -13.181 -4.833 1.00 93.50 123 GLU A O 1
ATOM 967 N N . LEU A 1 124 ? -2.445 -11.997 -4.181 1.00 93.94 124 LEU A N 1
ATOM 968 C CA . LEU A 1 124 ? -1.830 -10.704 -4.451 1.00 93.94 124 LEU A CA 1
ATOM 969 C C . LEU A 1 124 ? -0.686 -10.423 -3.471 1.00 93.94 124 LEU A C 1
ATOM 971 O O . LEU A 1 124 ? 0.372 -9.963 -3.895 1.00 93.94 124 LEU A O 1
ATOM 975 N N . ALA A 1 125 ? -0.877 -10.738 -2.188 1.00 95.25 125 ALA A N 1
ATOM 976 C CA . ALA A 1 125 ? 0.158 -10.612 -1.170 1.00 95.25 125 ALA A CA 1
ATOM 977 C C . ALA A 1 125 ? 1.406 -11.428 -1.537 1.00 95.25 125 ALA A C 1
ATOM 979 O O . ALA A 1 125 ? 2.491 -10.857 -1.566 1.00 95.25 125 ALA A O 1
ATOM 980 N N . ARG A 1 126 ? 1.244 -12.708 -1.908 1.00 92.81 126 ARG A N 1
ATOM 981 C CA . ARG A 1 126 ? 2.349 -13.582 -2.343 1.00 92.81 126 ARG A CA 1
ATOM 982 C C . ARG A 1 126 ? 3.060 -13.020 -3.574 1.00 92.81 126 ARG A C 1
ATOM 984 O O . ARG A 1 126 ? 4.271 -12.875 -3.575 1.00 92.81 126 ARG A O 1
ATOM 991 N N . THR A 1 127 ? 2.297 -12.591 -4.581 1.00 91.88 127 THR A N 1
ATOM 992 C CA . THR A 1 127 ? 2.856 -12.005 -5.812 1.00 91.88 127 THR A CA 1
ATOM 993 C C . THR A 1 127 ? 3.706 -10.758 -5.543 1.00 91.88 127 THR A C 1
ATOM 995 O O . THR A 1 127 ? 4.641 -10.466 -6.289 1.00 91.88 127 THR A O 1
ATOM 998 N N . ILE A 1 128 ? 3.341 -9.957 -4.540 1.00 91.12 128 ILE A N 1
ATOM 999 C CA . ILE A 1 128 ? 4.102 -8.765 -4.151 1.00 91.12 128 ILE A CA 1
ATOM 1000 C C . ILE A 1 128 ? 5.302 -9.164 -3.299 1.00 91.12 128 ILE A C 1
ATOM 1002 O O . ILE A 1 128 ? 6.388 -8.655 -3.549 1.00 91.12 128 ILE A O 1
ATOM 1006 N N . GLU A 1 129 ? 5.115 -10.082 -2.352 1.00 91.50 129 GLU A N 1
ATOM 1007 C CA . GLU A 1 129 ? 6.164 -10.647 -1.498 1.00 91.50 129 GLU A CA 1
ATOM 1008 C C . GLU A 1 129 ? 7.313 -11.221 -2.339 1.00 91.50 129 GLU A C 1
ATOM 1010 O O . GLU A 1 129 ? 8.459 -10.838 -2.119 1.00 91.50 129 GLU A O 1
ATOM 1015 N N . ASP A 1 130 ? 7.012 -11.994 -3.387 1.00 88.00 130 ASP A N 1
ATOM 1016 C CA . ASP A 1 130 ? 8.016 -12.543 -4.310 1.00 88.00 130 ASP A CA 1
ATOM 1017 C C . ASP A 1 130 ? 8.807 -11.433 -5.028 1.00 88.00 130 ASP A C 1
ATOM 1019 O O . ASP A 1 130 ? 10.021 -11.525 -5.193 1.00 88.00 130 ASP A O 1
ATOM 1023 N N . LYS A 1 131 ? 8.142 -10.330 -5.402 1.00 84.50 131 LYS A N 1
ATOM 1024 C CA . LYS A 1 131 ? 8.768 -9.191 -6.103 1.00 84.50 131 LYS A CA 1
ATOM 1025 C C . LYS A 1 131 ? 9.663 -8.329 -5.219 1.00 84.50 131 LYS A C 1
ATOM 1027 O O . LYS A 1 131 ? 10.536 -7.654 -5.757 1.00 84.50 131 LYS A O 1
ATOM 1032 N N . VAL A 1 132 ? 9.391 -8.278 -3.915 1.00 84.25 132 VAL A N 1
ATOM 1033 C CA . VAL A 1 132 ? 10.146 -7.451 -2.954 1.00 84.25 132 VAL A CA 1
ATOM 1034 C C . VAL A 1 132 ? 11.143 -8.264 -2.123 1.00 84.25 132 VAL A C 1
ATOM 1036 O O . VAL A 1 132 ? 11.963 -7.699 -1.409 1.00 84.25 132 VAL A O 1
ATOM 1039 N N . THR A 1 133 ? 11.072 -9.595 -2.184 1.00 79.00 133 THR A N 1
ATOM 1040 C CA . THR A 1 133 ? 11.991 -10.489 -1.462 1.00 79.00 133 THR A CA 1
ATOM 1041 C C . THR A 1 133 ? 13.089 -11.021 -2.377 1.00 79.00 133 THR A C 1
ATOM 1043 O O . THR A 1 133 ? 14.209 -11.214 -1.912 1.00 79.00 133 THR A O 1
ATOM 1046 N N . ASP A 1 134 ? 12.816 -11.203 -3.674 1.00 63.59 134 ASP A N 1
ATOM 1047 C CA . ASP A 1 134 ? 13.806 -11.707 -4.623 1.00 63.59 134 ASP A CA 1
ATOM 1048 C C . ASP A 1 134 ? 13.993 -10.769 -5.833 1.00 63.59 134 ASP A C 1
ATOM 1050 O O . ASP A 1 134 ? 13.315 -10.902 -6.857 1.00 63.59 134 ASP A O 1
ATOM 1054 N N . PRO A 1 135 ? 14.956 -9.828 -5.770 1.00 56.38 135 PRO A N 1
ATOM 1055 C CA . PRO A 1 135 ? 15.370 -9.050 -6.937 1.00 56.38 135 PRO A CA 1
ATOM 1056 C C . PRO A 1 135 ? 15.979 -9.904 -8.070 1.00 56.38 135 PRO A C 1
ATOM 1058 O O . PRO A 1 135 ? 16.131 -9.412 -9.188 1.00 56.38 135 PRO A O 1
ATOM 1061 N N . THR A 1 136 ? 16.346 -11.163 -7.796 1.00 53.53 136 THR A N 1
ATOM 1062 C CA . THR A 1 136 ? 17.108 -12.068 -8.676 1.00 53.53 136 THR A CA 1
ATOM 1063 C C . THR A 1 136 ? 16.231 -13.133 -9.351 1.00 53.53 136 THR A C 1
ATOM 1065 O O . THR A 1 136 ? 16.619 -13.650 -10.399 1.00 53.53 136 THR A O 1
ATOM 1068 N N . ALA A 1 137 ? 15.018 -13.405 -8.854 1.00 49.97 137 ALA A N 1
ATOM 1069 C CA . ALA A 1 137 ? 14.077 -14.390 -9.417 1.00 49.97 137 ALA A CA 1
ATOM 1070 C C . ALA A 1 137 ? 13.716 -14.147 -10.895 1.00 49.97 137 ALA A C 1
ATOM 1072 O O . ALA A 1 137 ? 13.316 -15.072 -11.597 1.00 49.97 137 ALA A O 1
ATOM 1073 N N . GLY A 1 138 ? 13.874 -12.918 -11.399 1.00 46.25 138 GLY A N 1
ATOM 1074 C CA . GLY A 1 138 ? 13.676 -12.585 -12.813 1.00 46.25 138 GLY A CA 1
ATOM 1075 C C . GLY A 1 138 ? 14.853 -12.923 -13.740 1.00 46.25 138 GLY A C 1
ATOM 1076 O O . GLY A 1 138 ? 14.744 -12.683 -14.939 1.00 46.25 138 GLY A O 1
ATOM 1077 N N . ARG A 1 139 ? 15.979 -13.436 -13.216 1.00 48.75 139 ARG A N 1
ATOM 1078 C CA . ARG A 1 139 ? 17.199 -13.734 -13.994 1.00 48.75 139 ARG A CA 1
ATOM 1079 C C . ARG A 1 139 ? 17.306 -15.194 -14.456 1.00 48.75 139 ARG A C 1
ATOM 1081 O O . ARG A 1 139 ? 18.201 -15.524 -15.222 1.00 48.75 139 ARG A O 1
ATOM 1088 N N . SER A 1 140 ? 16.390 -16.063 -14.040 1.00 50.50 140 SER A N 1
ATOM 1089 C CA . SER A 1 140 ? 16.358 -17.464 -14.466 1.00 50.50 140 SER A CA 1
ATOM 1090 C C . SER A 1 140 ? 15.339 -17.655 -15.587 1.00 50.50 140 SER A C 1
ATOM 1092 O O . SER A 1 140 ? 14.162 -17.869 -15.328 1.00 50.50 140 SER A O 1
ATOM 1094 N N . THR A 1 141 ? 15.782 -17.485 -16.830 1.00 50.56 141 THR A N 1
ATOM 1095 C CA . THR A 1 141 ? 15.492 -18.366 -17.978 1.00 50.56 141 THR A CA 1
ATOM 1096 C C . THR A 1 141 ? 16.178 -17.756 -19.191 1.00 50.56 141 THR A C 1
ATOM 1098 O O . THR A 1 141 ? 15.944 -16.588 -19.497 1.00 50.56 141 THR A O 1
ATOM 1101 N N . ASN A 1 142 ? 16.945 -18.585 -19.896 1.00 50.38 142 ASN A N 1
ATOM 1102 C CA . ASN A 1 142 ? 17.698 -18.301 -21.122 1.00 50.38 142 ASN A CA 1
ATOM 1103 C C . ASN A 1 142 ? 19.096 -17.741 -20.838 1.00 50.38 142 ASN A C 1
ATOM 1105 O O . ASN A 1 142 ? 19.279 -16.534 -20.770 1.00 50.38 142 ASN A O 1
ATOM 1109 N N . ASP A 1 143 ? 20.036 -18.657 -20.584 1.00 50.19 143 ASP A N 1
ATOM 1110 C CA . ASP A 1 143 ? 21.377 -18.689 -21.204 1.00 50.19 143 ASP A CA 1
ATOM 1111 C C . ASP A 1 143 ? 22.242 -19.851 -20.660 1.00 50.19 143 ASP A C 1
ATOM 1113 O O . ASP A 1 143 ? 23.461 -19.853 -20.817 1.00 50.19 143 ASP A O 1
ATOM 1117 N N . ASP A 1 144 ? 21.634 -20.914 -20.114 1.00 45.03 144 ASP A N 1
ATOM 1118 C CA . ASP A 1 144 ? 22.294 -22.224 -20.057 1.00 45.03 144 ASP A CA 1
ATOM 1119 C C . ASP A 1 144 ? 22.252 -22.847 -21.459 1.00 45.03 144 ASP A C 1
ATOM 1121 O O . ASP A 1 144 ? 21.483 -23.762 -21.759 1.00 45.03 144 ASP A O 1
ATOM 1125 N N . MET A 1 145 ? 23.070 -22.300 -22.362 1.00 50.88 145 MET A N 1
ATOM 1126 C CA . MET A 1 145 ? 23.465 -23.017 -23.562 1.00 50.88 145 MET A CA 1
ATOM 1127 C C . MET A 1 145 ? 24.311 -24.205 -23.112 1.00 50.88 145 MET A C 1
ATOM 1129 O O . MET A 1 145 ? 25.506 -24.087 -22.844 1.00 50.88 145 MET A O 1
ATOM 1133 N N . GLU A 1 146 ? 23.647 -25.352 -23.010 1.00 49.97 146 GLU A N 1
ATOM 1134 C CA . GLU A 1 146 ? 24.248 -26.672 -22.912 1.00 49.97 146 GLU A CA 1
ATOM 1135 C C . GLU A 1 146 ? 25.218 -26.867 -24.093 1.00 49.97 146 GLU A C 1
ATOM 1137 O O . GLU A 1 146 ? 24.852 -27.332 -25.173 1.00 49.97 146 GLU A O 1
ATOM 1142 N N . VAL A 1 147 ? 26.487 -26.495 -23.912 1.00 42.72 147 VAL A N 1
ATOM 1143 C CA . VAL A 1 147 ? 27.565 -26.980 -24.775 1.00 42.72 147 VAL A CA 1
ATOM 1144 C C . VAL A 1 147 ? 27.849 -28.410 -24.345 1.00 42.72 147 VAL A C 1
ATOM 1146 O O . VAL A 1 147 ? 28.692 -28.697 -23.493 1.00 42.72 147 VAL A O 1
ATOM 1149 N N . SER A 1 148 ? 27.096 -29.313 -24.964 1.00 47.56 148 SER A N 1
ATOM 1150 C CA . SER A 1 148 ? 27.378 -30.739 -25.024 1.00 47.56 148 SER A CA 1
ATOM 1151 C C . SER A 1 148 ? 28.766 -30.932 -25.653 1.00 47.56 148 SER A C 1
ATOM 1153 O O . SER A 1 148 ? 28.930 -30.989 -26.872 1.00 47.56 148 SER A O 1
ATOM 1155 N N . SER A 1 149 ? 29.802 -30.984 -24.815 1.00 39.81 149 SER A N 1
ATOM 1156 C CA . SER A 1 149 ? 31.132 -31.433 -25.225 1.00 39.81 149 SER A CA 1
ATOM 1157 C C . SER A 1 149 ? 31.127 -32.956 -25.210 1.00 39.81 149 SER A C 1
ATOM 1159 O O . SER A 1 149 ? 31.341 -33.597 -24.182 1.00 39.81 149 SER A O 1
ATOM 1161 N N . SER A 1 150 ? 30.825 -33.540 -26.366 1.00 45.91 150 SER A N 1
ATOM 1162 C CA . SER A 1 150 ? 30.984 -34.966 -26.624 1.00 45.91 150 SER A CA 1
ATOM 1163 C C . SER A 1 150 ? 32.471 -35.333 -26.565 1.00 45.91 150 SER A C 1
ATOM 1165 O O . SER A 1 150 ? 33.220 -35.160 -27.522 1.00 45.91 150 SER A O 1
ATOM 1167 N N . ASN A 1 151 ? 32.914 -35.869 -25.428 1.00 46.38 151 ASN A N 1
ATOM 1168 C CA . ASN A 1 151 ? 34.214 -36.526 -25.329 1.00 46.38 151 ASN A CA 1
ATOM 1169 C C . ASN A 1 151 ? 34.126 -37.922 -25.965 1.00 46.38 151 ASN A C 1
ATOM 1171 O O . ASN A 1 151 ? 33.931 -38.931 -25.288 1.00 46.38 151 ASN A O 1
ATOM 1175 N N . ALA A 1 152 ? 34.275 -37.983 -27.287 1.00 40.19 152 ALA A N 1
ATOM 1176 C CA . ALA A 1 152 ? 34.597 -39.220 -27.984 1.00 40.19 152 ALA A CA 1
ATOM 1177 C C . ALA A 1 152 ? 36.117 -39.444 -27.919 1.00 40.19 152 ALA A C 1
ATOM 1179 O O . ALA A 1 152 ? 36.873 -38.914 -28.729 1.00 40.19 152 ALA A O 1
ATOM 1180 N N . ASN A 1 153 ? 36.566 -40.237 -26.945 1.00 52.16 153 ASN A N 1
ATOM 1181 C CA . ASN A 1 153 ? 37.900 -40.839 -26.967 1.00 52.16 153 ASN A CA 1
ATOM 1182 C C . ASN A 1 153 ? 37.896 -42.033 -27.939 1.00 52.16 153 ASN A C 1
ATOM 1184 O O . ASN A 1 153 ? 37.140 -42.980 -27.705 1.00 52.16 153 ASN A O 1
ATOM 1188 N N . PRO A 1 154 ? 38.757 -42.077 -28.971 1.00 49.12 154 PRO A N 1
ATOM 1189 C CA . PRO A 1 154 ? 39.043 -43.315 -29.674 1.00 49.12 154 PRO A CA 1
ATOM 1190 C C . PRO A 1 154 ? 40.134 -44.066 -28.898 1.00 49.12 154 PRO A C 1
ATOM 1192 O O . PRO A 1 154 ? 41.305 -43.693 -28.911 1.00 49.12 154 PRO A O 1
ATOM 1195 N N . GLY A 1 155 ? 39.748 -45.120 -28.178 1.00 44.28 155 GLY A N 1
ATOM 1196 C CA . GLY A 1 155 ? 40.706 -46.050 -27.579 1.00 44.28 155 GLY A CA 1
ATOM 1197 C C . GLY A 1 155 ? 41.382 -46.916 -28.656 1.00 44.28 155 GLY A C 1
ATOM 1198 O O . GLY A 1 155 ? 40.690 -47.377 -29.567 1.00 44.28 155 GLY A O 1
ATOM 1199 N N . PRO A 1 156 ? 42.700 -47.181 -28.581 1.00 44.06 156 PRO A N 1
ATOM 1200 C CA . PRO A 1 156 ? 43.356 -48.104 -29.491 1.00 44.06 156 PRO A CA 1
ATOM 1201 C C . PRO A 1 156 ? 43.180 -49.559 -29.038 1.00 44.06 156 PRO A C 1
ATOM 1203 O O . PRO A 1 156 ? 43.324 -49.914 -27.869 1.00 44.06 156 PRO A O 1
ATOM 1206 N N . ILE A 1 157 ? 42.871 -50.401 -30.020 1.00 49.91 157 ILE A N 1
ATOM 1207 C CA . ILE A 1 157 ? 42.690 -51.850 -29.933 1.00 49.91 157 ILE A CA 1
ATOM 1208 C C . ILE A 1 157 ? 44.073 -52.529 -29.939 1.00 49.91 157 ILE A C 1
ATOM 1210 O O . ILE A 1 157 ? 44.892 -52.196 -30.794 1.00 49.91 157 ILE A O 1
ATOM 1214 N N . THR A 1 158 ? 44.290 -53.545 -29.087 1.00 39.28 158 THR A N 1
ATOM 1215 C CA . THR A 1 158 ? 44.731 -54.927 -29.450 1.00 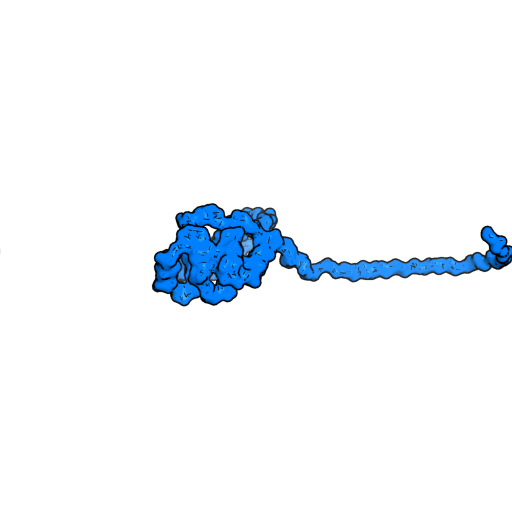39.28 158 THR A CA 1
ATOM 1216 C C . THR A 1 158 ? 45.641 -55.593 -28.401 1.00 39.28 158 THR A C 1
ATOM 1218 O O . THR A 1 158 ? 46.675 -55.049 -28.036 1.00 39.28 158 THR A O 1
ATOM 1221 N N . GLY A 1 159 ? 45.305 -56.850 -28.052 1.00 37.50 159 GLY A N 1
ATOM 1222 C CA . GLY A 1 159 ? 46.225 -57.895 -27.550 1.00 37.50 159 GLY A CA 1
ATOM 1223 C C . GLY A 1 159 ? 45.857 -58.414 -26.153 1.00 37.50 159 GLY A C 1
ATOM 1224 O O . GLY A 1 159 ? 46.257 -57.819 -25.168 1.00 37.50 159 GLY A O 1
ATOM 1225 N N . LYS A 1 160 ? 44.931 -59.369 -25.970 1.00 43.88 160 LYS A N 1
ATOM 1226 C CA . LYS A 1 160 ? 45.023 -60.842 -26.149 1.00 43.88 160 LYS A CA 1
ATOM 1227 C C . LYS A 1 160 ? 46.164 -61.528 -25.372 1.00 43.88 160 LYS A C 1
ATOM 1229 O O . LYS A 1 160 ? 47.286 -61.518 -25.854 1.00 43.88 160 LYS A O 1
ATOM 1234 N N . HIS A 1 161 ? 45.818 -62.182 -24.255 1.00 38.56 161 HIS A N 1
ATOM 1235 C CA . HIS A 1 161 ? 46.262 -63.508 -23.752 1.00 38.56 161 HIS A CA 1
ATOM 1236 C C . HIS A 1 161 ? 45.664 -63.656 -22.325 1.00 38.56 161 HIS A C 1
ATOM 1238 O O . HIS A 1 161 ? 45.970 -62.832 -21.478 1.00 38.56 161 HIS A O 1
ATOM 1244 N N . THR A 1 162 ? 44.632 -64.452 -22.013 1.00 37.94 162 THR A N 1
ATOM 1245 C CA . THR A 1 162 ? 44.398 -65.913 -22.102 1.00 37.94 162 THR A CA 1
ATOM 1246 C C . THR A 1 162 ? 44.889 -66.679 -20.856 1.00 37.94 162 THR A C 1
ATOM 1248 O O . THR A 1 162 ? 46.088 -66.875 -20.698 1.00 37.94 162 THR A O 1
ATOM 1251 N N . LEU A 1 163 ? 43.885 -67.185 -20.102 1.00 42.88 163 LEU A N 1
ATOM 1252 C CA . LEU A 1 163 ? 43.849 -68.228 -19.042 1.00 42.88 163 LEU A CA 1
ATOM 1253 C C . LEU A 1 163 ? 44.274 -67.763 -17.626 1.00 42.88 163 LEU A C 1
ATOM 1255 O O . LEU A 1 163 ? 45.122 -66.894 -17.514 1.00 42.88 163 LEU A O 1
ATOM 1259 N N . ASN A 1 164 ? 43.731 -68.252 -16.494 1.00 39.31 164 ASN A N 1
ATOM 1260 C CA . ASN A 1 164 ? 42.956 -69.467 -16.199 1.00 39.31 164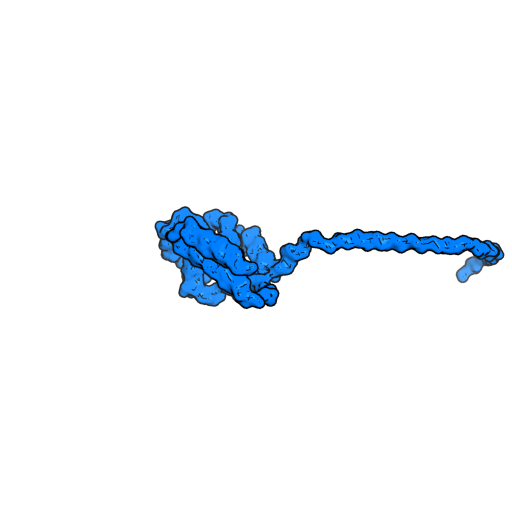 ASN A CA 1
ATOM 1261 C C . ASN A 1 164 ? 42.364 -69.441 -14.758 1.00 39.31 164 ASN A C 1
ATOM 1263 O O . ASN A 1 164 ? 43.027 -69.011 -13.825 1.00 39.31 164 ASN A O 1
ATOM 1267 N N . THR A 1 165 ? 41.171 -70.043 -14.623 1.00 39.84 165 THR A N 1
ATOM 1268 C CA . THR A 1 165 ? 40.726 -71.004 -13.579 1.00 39.84 165 THR A CA 1
ATOM 1269 C C . THR A 1 165 ? 40.580 -70.600 -12.096 1.00 39.84 165 THR A C 1
ATOM 1271 O O . THR A 1 165 ? 41.541 -70.514 -11.346 1.00 39.84 165 THR A O 1
ATOM 1274 N N . THR A 1 166 ? 39.303 -70.517 -11.690 1.00 42.34 166 THR A N 1
ATOM 1275 C CA . THR A 1 166 ? 38.604 -71.288 -10.628 1.00 42.34 166 THR A CA 1
ATOM 1276 C C . THR A 1 166 ? 39.313 -71.590 -9.291 1.00 42.34 166 THR A C 1
ATOM 1278 O O . THR A 1 166 ? 40.229 -72.403 -9.264 1.00 42.34 166 THR A O 1
ATOM 1281 N N . LEU A 1 167 ? 38.751 -71.105 -8.167 1.00 41.03 167 LEU A N 1
ATOM 1282 C CA . LEU A 1 167 ? 38.040 -71.887 -7.118 1.00 41.03 167 LEU A CA 1
ATOM 1283 C C . LEU A 1 167 ? 37.850 -71.071 -5.808 1.00 41.03 167 LEU A C 1
ATOM 1285 O O . LEU A 1 167 ? 38.811 -70.588 -5.226 1.00 41.03 167 LEU A O 1
ATOM 1289 N N . ILE A 1 168 ? 36.582 -70.954 -5.385 1.00 50.41 168 ILE A N 1
ATOM 1290 C CA . ILE A 1 168 ? 36.029 -71.032 -4.009 1.00 50.41 168 ILE A CA 1
ATOM 1291 C C . ILE A 1 168 ? 37.014 -71.082 -2.820 1.00 50.41 168 ILE A C 1
ATOM 1293 O O . ILE A 1 168 ? 37.729 -72.067 -2.658 1.00 50.41 168 ILE A O 1
ATOM 1297 N N . ASN A 1 169 ? 36.955 -70.099 -1.912 1.00 45.75 169 ASN A N 1
ATOM 1298 C CA . ASN A 1 169 ? 36.138 -70.095 -0.679 1.00 45.75 169 ASN A CA 1
ATOM 1299 C C . ASN A 1 169 ? 36.239 -68.731 0.022 1.00 45.75 169 ASN A C 1
ATOM 1301 O O . ASN A 1 169 ? 37.365 -68.192 0.081 1.00 45.75 169 ASN A O 1
#

Secondary structure (DSSP, 8-state):
-HHHHHHHHHHHHHS-S-HHHHHHHHHHHHHHHT-----PPPPPTTSPPPHHHHHHHTTT-S--HHHHHTSTT--HHHHHHHHHH--SHHHHHHHHHHHHHHH-TT--HHHHHHHHHHTT-HHHHHHHHHHHH-SSGGG-SS------------PPP------------